Protein AF-A0A9D6E4E3-F1 (afdb_monomer_lite)

Sequence (84 aa):
MSAAPRSIDCREAVERLYEYLDQELTPEVRAEVEHHLRSCAGCFRHFEFERAFLRFLEARARGRGAGPEVKQRILRELFGPEEA

Secondary structure (DSSP, 8-state):
---------HHHHHHTHHHHHTT-S-HHHHHHHHHHHHH-HHHHHHHHHHHHHHHHHHHHHTT-PPPHHHHHHHHHHHHS----

pLDDT: mean 86.71, std 15.83, range [32.59, 97.25]

Structure (mmCIF, N/CA/C/O backbone):
data_AF-A0A9D6E4E3-F1
#
_entry.id   AF-A0A9D6E4E3-F1
#
loop_
_atom_site.group_PDB
_atom_site.id
_atom_site.type_symbol
_atom_site.label_atom_id
_atom_site.label_alt_id
_atom_site.label_comp_id
_atom_site.label_asym_id
_atom_site.label_entity_id
_atom_site.label_seq_id
_atom_site.pdbx_PDB_ins_code
_atom_site.Cartn_x
_atom_site.Cartn_y
_atom_site.Cartn_z
_atom_site.occupancy
_atom_site.B_iso_or_equiv
_atom_site.auth_seq_id
_atom_site.auth_comp_id
_atom_site.auth_asym_id
_atom_site.auth_atom_id
_atom_site.pdbx_PDB_model_num
ATOM 1 N N . MET A 1 1 ? -3.333 11.714 -32.369 1.00 33.97 1 MET A N 1
ATOM 2 C CA . MET A 1 1 ? -2.081 11.142 -31.828 1.00 33.97 1 MET A CA 1
ATOM 3 C C . MET A 1 1 ? -2.487 10.167 -30.738 1.00 33.97 1 MET A C 1
ATOM 5 O O . MET A 1 1 ? -3.093 10.600 -29.770 1.00 33.97 1 MET A O 1
ATOM 9 N N . SER A 1 2 ? -2.304 8.867 -30.966 1.00 32.59 2 SER A N 1
ATOM 10 C CA . SER A 1 2 ? -2.714 7.814 -30.031 1.00 32.59 2 SER A CA 1
ATOM 11 C C . SER A 1 2 ? -1.573 7.593 -29.036 1.00 32.59 2 SER A C 1
ATOM 13 O O . SER A 1 2 ? -0.459 7.280 -29.454 1.00 32.59 2 SER A O 1
ATOM 15 N N . ALA A 1 3 ? -1.812 7.856 -27.752 1.00 37.78 3 ALA A N 1
ATOM 16 C CA . ALA A 1 3 ? -0.852 7.568 -26.697 1.00 37.78 3 ALA A CA 1
ATOM 17 C C . ALA A 1 3 ? -0.916 6.064 -26.408 1.00 37.78 3 ALA A C 1
ATOM 19 O O . ALA A 1 3 ? -1.899 5.582 -25.853 1.00 37.78 3 ALA A O 1
ATOM 20 N N . ALA A 1 4 ? 0.104 5.317 -26.830 1.00 41.69 4 ALA A N 1
ATOM 21 C CA . ALA A 1 4 ? 0.311 3.968 -26.320 1.00 41.69 4 ALA A CA 1
ATOM 22 C C . ALA A 1 4 ? 0.487 4.042 -24.787 1.00 41.69 4 ALA A C 1
ATOM 24 O O . ALA A 1 4 ? 1.083 5.017 -24.313 1.00 41.69 4 ALA A O 1
ATOM 25 N N . PRO A 1 5 ? -0.023 3.066 -24.013 1.00 46.72 5 PRO A N 1
ATOM 26 C CA . PRO A 1 5 ? 0.123 3.071 -22.559 1.00 46.72 5 PRO A CA 1
ATOM 27 C C . PRO A 1 5 ? 1.615 3.106 -22.215 1.00 46.72 5 PRO A C 1
ATOM 29 O O . PRO A 1 5 ? 2.389 2.292 -22.728 1.00 46.72 5 PRO A O 1
ATOM 32 N N . ARG A 1 6 ? 2.043 4.084 -21.409 1.00 59.59 6 ARG A N 1
ATOM 33 C CA . ARG A 1 6 ? 3.438 4.151 -20.971 1.00 59.59 6 ARG A CA 1
ATOM 34 C C . ARG A 1 6 ? 3.648 3.035 -19.954 1.00 59.59 6 ARG A C 1
ATOM 36 O O . ARG A 1 6 ? 3.042 3.030 -18.895 1.00 59.59 6 ARG A O 1
ATOM 43 N N . SER A 1 7 ? 4.494 2.067 -20.286 1.00 74.69 7 SER A N 1
ATOM 44 C CA . SER A 1 7 ? 4.976 1.097 -19.307 1.00 74.69 7 SER A CA 1
ATOM 45 C C . SER A 1 7 ? 5.915 1.812 -18.336 1.00 74.69 7 SER A C 1
ATOM 47 O O . SER A 1 7 ? 6.954 2.307 -18.779 1.00 74.69 7 SER A O 1
ATOM 49 N N . ILE A 1 8 ? 5.563 1.857 -17.051 1.00 90.31 8 ILE A N 1
ATOM 50 C CA . ILE A 1 8 ? 6.423 2.443 -16.017 1.00 90.31 8 ILE A CA 1
ATOM 51 C C . ILE A 1 8 ? 7.672 1.586 -15.773 1.00 90.31 8 ILE A C 1
ATOM 53 O O . ILE A 1 8 ? 7.644 0.352 -15.923 1.00 90.31 8 ILE A O 1
ATOM 57 N N . ASP A 1 9 ? 8.771 2.230 -15.392 1.00 93.56 9 ASP A N 1
ATOM 58 C CA . ASP A 1 9 ? 10.025 1.547 -15.074 1.00 93.56 9 ASP A CA 1
ATOM 59 C C . ASP A 1 9 ? 10.095 1.062 -13.608 1.00 93.56 9 ASP A C 1
ATOM 61 O O . ASP A 1 9 ? 9.190 1.278 -12.801 1.00 93.56 9 ASP A O 1
ATOM 65 N N . CYS A 1 10 ? 11.175 0.353 -13.251 1.00 95.50 10 CYS A N 1
ATOM 66 C CA . CYS A 1 10 ? 11.347 -0.173 -11.893 1.00 95.50 10 CYS A CA 1
ATOM 67 C C . CYS A 1 10 ? 11.405 0.934 -10.833 1.00 95.50 10 CYS A C 1
ATOM 69 O O . CYS A 1 10 ? 10.992 0.707 -9.698 1.00 95.50 10 CYS A O 1
ATOM 71 N N . ARG A 1 11 ? 11.959 2.103 -11.169 1.00 94.69 11 ARG A N 1
ATOM 72 C CA . ARG A 1 11 ? 12.095 3.217 -10.232 1.00 94.69 11 ARG A CA 1
ATOM 73 C C . ARG A 1 11 ? 10.728 3.830 -9.965 1.00 94.69 11 ARG A C 1
ATOM 75 O O . ARG A 1 11 ? 10.359 3.971 -8.804 1.00 94.69 11 ARG A O 1
ATOM 82 N N . GLU A 1 12 ? 9.972 4.113 -11.016 1.00 94.56 12 GLU A N 1
ATOM 83 C CA . GLU A 1 12 ? 8.604 4.623 -10.924 1.00 94.56 12 GLU A CA 1
ATOM 84 C C . GLU A 1 12 ? 7.697 3.640 -10.168 1.00 94.56 12 GLU A C 1
ATOM 86 O O . GLU A 1 12 ? 6.942 4.046 -9.285 1.00 94.56 12 GLU A O 1
ATOM 91 N N . ALA A 1 13 ? 7.819 2.334 -10.433 1.00 94.38 13 ALA A N 1
ATOM 92 C CA . ALA A 1 13 ? 7.061 1.307 -9.718 1.00 94.38 13 ALA A CA 1
ATOM 93 C C . ALA A 1 13 ? 7.370 1.274 -8.209 1.00 94.38 13 ALA A C 1
ATOM 95 O O . ALA A 1 13 ? 6.466 1.047 -7.406 1.00 94.38 13 ALA A O 1
ATOM 96 N N . VAL A 1 14 ? 8.629 1.503 -7.817 1.00 93.56 14 VAL A N 1
ATOM 97 C CA . VAL A 1 14 ? 9.038 1.583 -6.403 1.00 93.56 14 VAL A CA 1
ATOM 98 C C . VAL A 1 14 ? 8.556 2.885 -5.762 1.00 93.56 14 VAL A C 1
ATOM 100 O O . VAL A 1 14 ? 8.043 2.852 -4.647 1.00 93.56 14 VAL A O 1
ATOM 103 N N . GLU A 1 15 ? 8.664 4.018 -6.462 1.00 95.19 15 GLU A N 1
ATOM 104 C CA . GLU A 1 15 ? 8.185 5.320 -5.977 1.00 95.19 15 GLU A CA 1
ATOM 105 C C . GLU A 1 15 ? 6.669 5.299 -5.706 1.00 95.19 15 GLU A C 1
ATOM 107 O O . GLU A 1 15 ? 6.220 5.861 -4.710 1.00 95.19 15 GLU A O 1
ATOM 112 N N . ARG A 1 16 ? 5.889 4.581 -6.527 1.00 95.31 16 ARG A N 1
ATOM 113 C CA . ARG A 1 16 ? 4.426 4.440 -6.381 1.00 95.31 16 ARG A CA 1
ATOM 114 C C . ARG A 1 16 ? 3.972 3.261 -5.521 1.00 95.31 16 ARG A C 1
ATOM 116 O O . ARG A 1 16 ? 2.772 3.015 -5.402 1.00 95.31 16 ARG A O 1
ATOM 123 N N . LEU A 1 17 ? 4.899 2.506 -4.933 1.00 95.00 17 LEU A N 1
ATOM 124 C CA . LEU A 1 17 ? 4.583 1.237 -4.276 1.00 95.00 17 LEU A CA 1
ATOM 125 C C . LEU A 1 17 ? 3.669 1.404 -3.056 1.00 95.00 17 LEU A C 1
ATOM 127 O O . LEU A 1 17 ? 2.751 0.608 -2.866 1.00 95.00 17 LEU A O 1
ATOM 131 N N . TYR A 1 18 ? 3.908 2.438 -2.249 1.00 96.19 18 TYR A N 1
ATOM 132 C CA . TYR A 1 18 ? 3.091 2.728 -1.069 1.00 96.19 18 TYR A CA 1
ATOM 133 C C . TYR A 1 18 ? 1.705 3.255 -1.455 1.00 96.19 18 TYR A C 1
ATOM 135 O O . TYR A 1 18 ? 0.717 2.700 -0.994 1.00 96.19 18 TYR A O 1
ATOM 143 N N . GLU A 1 19 ? 1.612 4.190 -2.409 1.00 97.00 19 GLU A N 1
ATOM 144 C CA . GLU A 1 19 ? 0.324 4.640 -2.973 1.00 97.00 19 GLU A CA 1
ATOM 145 C C . GLU A 1 19 ? -0.497 3.453 -3.521 1.00 97.00 19 GLU A C 1
ATOM 147 O O . GLU A 1 19 ? -1.721 3.395 -3.380 1.00 97.00 19 GLU A O 1
ATOM 152 N N . TYR A 1 20 ? 0.171 2.471 -4.139 1.00 96.19 20 TYR A N 1
ATOM 153 C CA . TYR A 1 20 ? -0.465 1.237 -4.600 1.00 96.19 20 TYR A CA 1
ATOM 154 C C . TYR A 1 20 ? -0.970 0.363 -3.438 1.00 96.19 20 TYR A C 1
ATOM 156 O O . TYR A 1 20 ? -2.101 -0.131 -3.497 1.00 96.19 20 TYR A O 1
ATOM 164 N N . LEU A 1 21 ? -0.158 0.178 -2.388 1.00 95.56 21 LEU A N 1
ATOM 165 C CA . LEU A 1 21 ? -0.507 -0.587 -1.181 1.00 95.56 21 LEU A CA 1
ATOM 166 C C . LEU A 1 21 ? -1.677 0.046 -0.411 1.00 95.56 21 LEU A C 1
ATOM 168 O O . LEU A 1 21 ? -2.575 -0.681 0.022 1.00 95.56 21 LEU A O 1
ATOM 172 N N . ASP A 1 22 ? -1.698 1.374 -0.317 1.00 95.19 22 ASP A N 1
ATOM 173 C CA . ASP A 1 22 ? -2.725 2.166 0.372 1.00 95.19 22 ASP A CA 1
ATOM 174 C C . ASP A 1 22 ? -3.985 2.390 -0.483 1.00 95.19 22 ASP A C 1
ATOM 176 O O . ASP A 1 22 ? -5.004 2.878 -0.001 1.00 95.19 22 ASP A O 1
ATOM 180 N N . GLN A 1 23 ? -3.958 1.938 -1.740 1.00 95.06 23 GLN A N 1
ATOM 181 C CA . GLN A 1 23 ? -5.039 2.051 -2.721 1.00 95.06 23 GLN A CA 1
ATOM 182 C C . GLN A 1 23 ? -5.368 3.486 -3.165 1.00 95.06 23 GLN A C 1
ATOM 184 O O . GLN A 1 23 ? -6.477 3.741 -3.632 1.00 95.06 23 GLN A O 1
ATOM 189 N N . GLU A 1 24 ? -4.394 4.388 -3.107 1.00 97.25 24 GLU A N 1
ATOM 190 C CA . GLU A 1 24 ? -4.550 5.817 -3.410 1.00 97.25 24 GLU A CA 1
ATOM 191 C C . GLU A 1 24 ? -4.266 6.175 -4.880 1.00 97.25 24 GLU A C 1
ATOM 193 O O . GLU A 1 24 ? -4.515 7.298 -5.317 1.00 97.25 24 GLU A O 1
ATOM 198 N N . LEU A 1 25 ? -3.774 5.220 -5.675 1.00 95.38 25 LEU A N 1
ATOM 199 C CA . LEU A 1 25 ? -3.538 5.422 -7.106 1.00 95.38 25 LEU A CA 1
ATOM 200 C C . LEU A 1 25 ? -4.836 5.536 -7.910 1.00 95.38 25 LEU A C 1
ATOM 202 O O . LEU A 1 25 ? -5.806 4.809 -7.672 1.00 95.38 25 LEU A O 1
ATOM 206 N N . THR A 1 26 ? -4.802 6.369 -8.957 1.00 95.50 26 THR A N 1
ATOM 207 C CA . THR A 1 26 ? -5.857 6.373 -9.977 1.00 95.50 26 THR A CA 1
ATOM 208 C C . THR A 1 26 ? -5.917 5.014 -10.690 1.00 95.50 26 THR A C 1
ATOM 210 O O . THR A 1 26 ? -4.910 4.293 -10.730 1.00 95.50 26 THR A O 1
ATOM 213 N N . PRO A 1 27 ? -7.071 4.632 -11.270 1.00 94.81 27 PRO A N 1
ATOM 214 C CA . PRO A 1 27 ? -7.217 3.353 -11.966 1.00 94.81 27 PRO A CA 1
ATOM 215 C C . PRO A 1 27 ? -6.169 3.124 -13.063 1.00 94.81 27 PRO A C 1
ATOM 217 O O . PRO A 1 27 ? -5.693 2.003 -13.239 1.00 94.81 27 PRO A O 1
ATOM 220 N N . GLU A 1 28 ? -5.781 4.185 -13.770 1.00 93.00 28 GLU A N 1
ATOM 221 C CA . GLU A 1 28 ? -4.808 4.140 -14.862 1.00 93.00 28 GLU A CA 1
ATOM 222 C C . GLU A 1 28 ? -3.410 3.801 -14.335 1.00 93.00 28 GLU A C 1
ATOM 224 O O . GLU A 1 28 ? -2.799 2.831 -14.782 1.00 93.00 28 GLU A O 1
ATOM 229 N N . VAL A 1 29 ? -2.935 4.539 -13.326 1.00 92.94 29 VAL A N 1
ATOM 230 C CA . VAL A 1 29 ? -1.5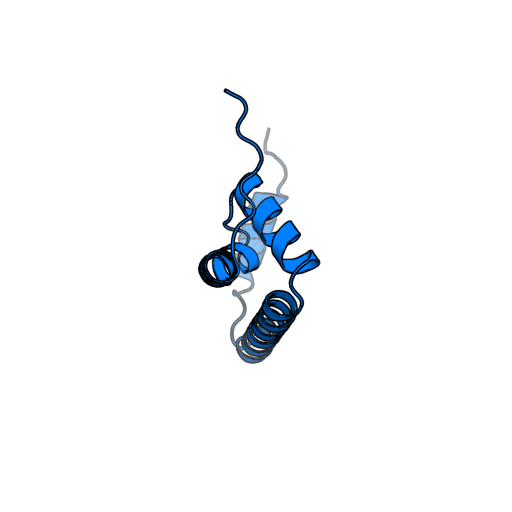95 4.337 -12.748 1.00 92.94 29 VAL A CA 1
ATOM 231 C C . VAL A 1 29 ? -1.515 2.997 -12.019 1.00 92.94 29 VAL A C 1
ATOM 233 O O . VAL A 1 29 ? -0.508 2.294 -12.099 1.00 92.94 29 VAL A O 1
ATOM 236 N N . ARG A 1 30 ? -2.603 2.585 -11.357 1.00 95.38 30 ARG A N 1
ATOM 237 C CA . ARG A 1 30 ? -2.710 1.251 -10.755 1.00 95.38 30 ARG A CA 1
ATOM 238 C C . ARG A 1 30 ? -2.476 0.152 -11.791 1.00 95.38 30 ARG A C 1
ATOM 240 O O . ARG A 1 30 ? -1.710 -0.769 -11.521 1.00 95.38 30 ARG A O 1
ATOM 247 N N . ALA A 1 31 ? -3.111 0.243 -12.960 1.00 95.06 31 ALA A N 1
ATOM 248 C CA . ALA A 1 31 ? -2.964 -0.761 -14.011 1.00 95.06 31 ALA A CA 1
ATOM 249 C C . ALA A 1 31 ? -1.521 -0.838 -14.543 1.00 95.06 31 ALA A C 1
ATOM 251 O O . ALA A 1 31 ? -1.021 -1.934 -14.809 1.00 95.06 31 ALA A O 1
ATOM 252 N N . GLU A 1 32 ? -0.831 0.301 -14.653 1.00 94.69 32 GLU A N 1
ATOM 253 C CA . GLU A 1 32 ? 0.581 0.362 -15.051 1.00 94.69 32 GLU A CA 1
ATOM 254 C C . GLU A 1 32 ? 1.498 -0.310 -14.012 1.00 94.69 32 GLU A C 1
ATOM 256 O O . GLU A 1 32 ? 2.334 -1.145 -14.374 1.00 94.69 32 GLU A O 1
ATOM 261 N N . VAL A 1 33 ? 1.290 -0.028 -12.719 1.00 94.75 33 VAL A N 1
ATOM 262 C CA . VAL A 1 33 ? 2.020 -0.677 -11.614 1.00 94.75 33 VAL A CA 1
ATOM 263 C C . VAL A 1 33 ? 1.759 -2.181 -11.589 1.00 94.75 33 VAL A C 1
ATOM 265 O O . VAL A 1 33 ? 2.702 -2.969 -11.518 1.00 94.75 33 VAL A O 1
ATOM 268 N N . GLU A 1 34 ? 0.504 -2.614 -11.713 1.00 95.00 34 GL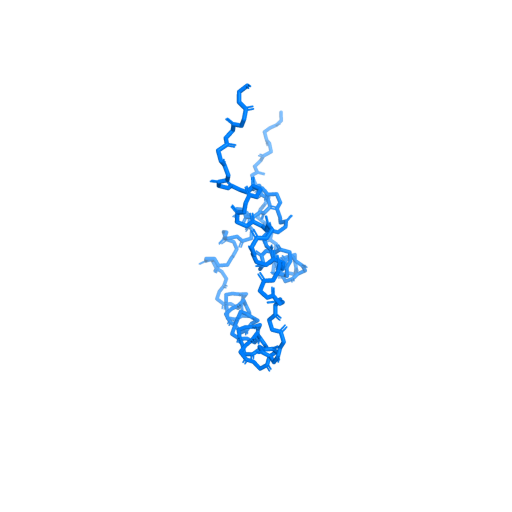U A N 1
ATOM 269 C CA . GLU A 1 34 ? 0.161 -4.039 -11.763 1.00 95.00 34 GLU A CA 1
ATOM 270 C C . GLU A 1 34 ? 0.812 -4.752 -12.947 1.00 95.00 34 GLU A C 1
ATOM 272 O O . GLU A 1 34 ? 1.306 -5.875 -12.804 1.00 95.00 34 GLU A O 1
ATOM 277 N N . HIS A 1 35 ? 0.831 -4.112 -14.116 1.00 95.19 35 HIS A N 1
ATOM 278 C CA . HIS A 1 35 ? 1.499 -4.657 -15.289 1.00 95.19 35 HIS A CA 1
ATOM 279 C C . HIS A 1 35 ? 3.003 -4.836 -15.039 1.00 95.19 35 HIS A C 1
ATOM 281 O O . HIS A 1 35 ? 3.554 -5.899 -15.342 1.00 95.19 35 HIS A O 1
ATOM 287 N N . HIS A 1 36 ? 3.654 -3.842 -14.429 1.00 95.12 36 HIS A N 1
ATOM 288 C CA . HIS A 1 36 ? 5.068 -3.915 -14.068 1.00 95.12 36 HIS A CA 1
ATOM 289 C C . HIS A 1 36 ? 5.347 -5.017 -13.031 1.00 95.12 36 HIS A C 1
ATOM 291 O O . HIS A 1 36 ? 6.264 -5.820 -13.203 1.00 95.12 36 HIS A O 1
ATOM 297 N N . LEU A 1 37 ? 4.536 -5.122 -11.974 1.00 95.25 37 LEU A N 1
ATOM 298 C CA . LEU A 1 37 ? 4.697 -6.155 -10.943 1.00 95.25 37 LEU A CA 1
ATOM 299 C C . LEU A 1 37 ? 4.525 -7.577 -11.500 1.00 95.25 37 LEU A C 1
ATOM 301 O O . LEU A 1 37 ? 5.152 -8.507 -10.997 1.00 95.25 37 LEU A O 1
ATOM 305 N N . ARG A 1 38 ? 3.719 -7.76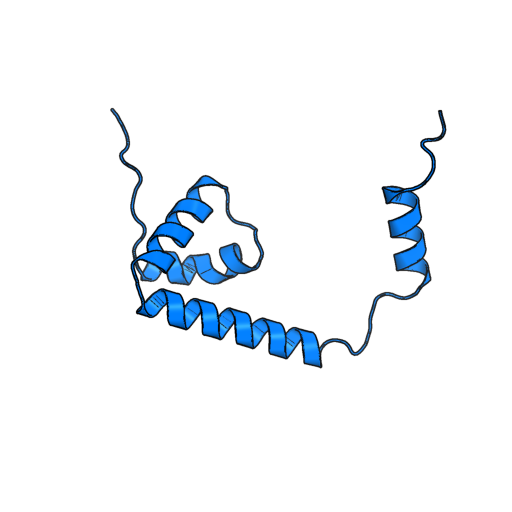3 -12.554 1.00 95.62 38 ARG A N 1
ATOM 306 C CA . ARG A 1 38 ? 3.567 -9.064 -13.232 1.00 95.62 38 ARG A CA 1
ATOM 307 C C . ARG A 1 38 ? 4.766 -9.433 -14.107 1.00 95.62 38 ARG A C 1
ATOM 309 O O . ARG A 1 38 ? 5.014 -10.620 -14.300 1.00 95.62 38 ARG A O 1
ATOM 316 N N . SER A 1 39 ? 5.482 -8.450 -14.652 1.00 93.88 39 SER A N 1
ATOM 317 C CA . SER A 1 39 ? 6.601 -8.675 -15.579 1.00 93.88 39 SER A CA 1
ATOM 318 C C . SER A 1 39 ? 7.980 -8.603 -14.911 1.00 93.88 39 SER A C 1
ATOM 320 O O . SER A 1 39 ? 8.931 -9.212 -15.404 1.00 93.88 39 SER A O 1
ATOM 322 N N . CYS A 1 40 ? 8.101 -7.929 -13.763 1.00 96.19 40 CYS A N 1
ATOM 323 C CA . CYS A 1 40 ? 9.358 -7.724 -13.048 1.00 96.19 40 CYS A CA 1
ATOM 324 C C . CYS A 1 40 ? 9.400 -8.486 -11.713 1.00 96.19 40 CYS A C 1
ATOM 326 O O . CYS A 1 40 ? 8.880 -8.038 -10.689 1.00 96.19 40 CYS A O 1
ATOM 328 N N . ALA A 1 41 ? 10.124 -9.611 -11.683 1.00 94.44 41 ALA A N 1
ATOM 329 C CA . ALA A 1 41 ? 10.312 -10.406 -10.464 1.00 94.44 41 ALA A CA 1
ATOM 330 C C . ALA A 1 41 ? 11.015 -9.634 -9.326 1.00 94.44 41 ALA A C 1
ATOM 332 O O . ALA A 1 41 ? 10.804 -9.933 -8.152 1.00 94.44 41 ALA A O 1
ATOM 333 N N . GLY A 1 42 ? 11.859 -8.647 -9.652 1.00 95.50 42 GLY A N 1
ATOM 334 C CA . GLY A 1 42 ? 12.527 -7.798 -8.662 1.00 95.50 42 GLY A CA 1
ATOM 335 C C . GLY A 1 42 ? 11.534 -6.929 -7.893 1.00 95.50 42 GLY A C 1
ATOM 336 O O . GLY A 1 42 ? 11.467 -7.016 -6.666 1.00 95.50 42 GLY A O 1
ATOM 337 N N . CYS A 1 43 ? 10.720 -6.165 -8.621 1.00 96.25 43 CYS A N 1
ATOM 338 C CA . CYS A 1 43 ? 9.683 -5.315 -8.040 1.00 96.25 43 CYS A CA 1
ATOM 339 C C . CYS A 1 43 ? 8.588 -6.141 -7.358 1.00 96.25 43 CYS A C 1
ATOM 341 O O . CYS A 1 43 ? 8.146 -5.769 -6.276 1.00 96.25 43 CYS A O 1
ATOM 343 N N . PHE A 1 44 ? 8.225 -7.308 -7.904 1.00 96.12 44 PHE A N 1
ATOM 344 C CA . PHE A 1 44 ? 7.284 -8.219 -7.248 1.00 96.12 44 PHE A CA 1
ATOM 345 C C . PHE A 1 44 ? 7.770 -8.686 -5.868 1.00 96.12 44 PHE A C 1
ATOM 347 O O . PHE A 1 44 ? 7.016 -8.651 -4.898 1.00 96.12 44 PHE A O 1
ATOM 354 N N . ARG A 1 45 ? 9.045 -9.084 -5.742 1.00 97.00 45 ARG A N 1
ATOM 355 C CA . ARG A 1 45 ? 9.613 -9.471 -4.438 1.00 97.00 45 ARG A CA 1
ATOM 356 C C . ARG A 1 45 ? 9.651 -8.306 -3.456 1.00 97.00 45 ARG A C 1
ATOM 358 O O . ARG A 1 45 ? 9.407 -8.519 -2.272 1.00 97.00 45 ARG A O 1
ATOM 365 N N . HIS A 1 46 ? 9.956 -7.101 -3.936 1.00 95.44 46 HIS A N 1
ATOM 366 C CA . HIS A 1 46 ? 9.939 -5.905 -3.100 1.00 95.44 46 HIS A CA 1
ATOM 367 C C . HIS A 1 46 ? 8.520 -5.600 -2.599 1.00 95.44 46 HIS A C 1
ATOM 369 O O . HIS A 1 46 ? 8.325 -5.450 -1.398 1.00 95.44 46 HIS A O 1
ATOM 375 N N . PHE A 1 47 ? 7.521 -5.649 -3.483 1.00 96.62 47 PHE A N 1
ATOM 376 C CA . PHE A 1 47 ? 6.108 -5.528 -3.121 1.00 96.62 47 PHE A CA 1
ATOM 377 C C . PHE A 1 47 ? 5.679 -6.552 -2.062 1.00 96.62 47 PHE A C 1
ATOM 379 O O . PHE A 1 47 ? 5.088 -6.184 -1.048 1.00 96.62 47 PHE A O 1
ATOM 386 N N . GLU A 1 48 ? 5.987 -7.835 -2.262 1.00 97.19 48 GLU A N 1
ATOM 387 C CA . GLU A 1 48 ? 5.605 -8.883 -1.309 1.00 97.19 48 GLU A CA 1
ATOM 388 C C . GLU A 1 48 ? 6.280 -8.696 0.058 1.00 97.19 48 GLU A C 1
ATOM 390 O O . GLU A 1 48 ? 5.647 -8.942 1.091 1.00 97.19 48 GLU A O 1
ATOM 395 N N . PHE A 1 49 ? 7.528 -8.215 0.078 1.00 97.25 49 PHE A N 1
ATOM 396 C CA . PHE A 1 49 ? 8.218 -7.842 1.310 1.00 97.25 49 PHE A CA 1
ATOM 397 C C . PHE A 1 49 ? 7.511 -6.689 2.029 1.00 97.25 49 PHE A C 1
ATOM 399 O O . PHE A 1 49 ? 7.155 -6.848 3.197 1.00 97.25 49 PHE A O 1
ATOM 406 N N . GLU A 1 50 ? 7.253 -5.572 1.344 1.00 97.25 50 GLU A N 1
ATOM 407 C CA . GLU A 1 50 ? 6.592 -4.403 1.944 1.00 97.25 50 GLU A CA 1
ATOM 408 C C . GLU A 1 50 ? 5.200 -4.765 2.471 1.00 97.25 50 GLU A C 1
ATOM 410 O O . GLU A 1 50 ? 4.836 -4.466 3.610 1.00 97.25 50 GLU A O 1
ATOM 415 N N . ARG A 1 51 ? 4.441 -5.542 1.696 1.00 96.56 51 ARG A N 1
ATOM 416 C CA . ARG A 1 51 ? 3.131 -6.050 2.105 1.00 96.56 51 ARG A CA 1
ATOM 417 C C . ARG A 1 51 ? 3.219 -6.934 3.353 1.00 96.56 51 ARG A C 1
ATOM 419 O O . ARG A 1 51 ? 2.357 -6.857 4.230 1.00 96.56 51 ARG A O 1
ATOM 426 N N . ALA A 1 52 ? 4.225 -7.805 3.446 1.00 97.19 52 ALA A N 1
ATOM 427 C CA . ALA A 1 52 ? 4.448 -8.630 4.633 1.00 97.19 52 ALA A CA 1
ATOM 428 C C . ALA A 1 52 ? 4.861 -7.790 5.850 1.00 97.19 52 ALA A C 1
ATOM 430 O O . ALA A 1 52 ? 4.388 -8.055 6.959 1.00 97.19 52 ALA A O 1
ATOM 431 N N . PHE A 1 53 ? 5.687 -6.767 5.638 1.00 96.31 53 PHE A N 1
ATOM 432 C CA . PHE A 1 53 ? 6.120 -5.835 6.669 1.00 96.31 53 PHE A CA 1
ATOM 433 C C . PHE A 1 53 ? 4.946 -5.030 7.242 1.00 96.31 53 PHE A C 1
ATOM 435 O O . PHE A 1 53 ? 4.754 -5.021 8.460 1.00 96.31 53 PHE A O 1
ATOM 442 N N . LEU A 1 54 ? 4.087 -4.460 6.392 1.00 94.56 54 LEU A N 1
ATOM 443 C CA . LEU A 1 54 ? 2.883 -3.745 6.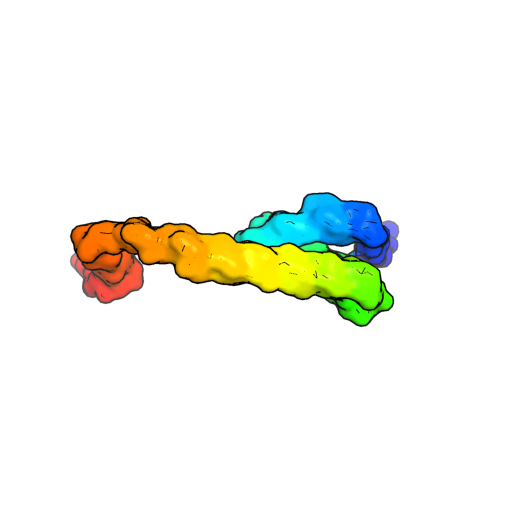830 1.00 94.56 54 LEU A CA 1
ATOM 444 C C . LEU A 1 54 ? 1.926 -4.651 7.619 1.00 94.56 54 LEU A C 1
ATOM 446 O O . LEU A 1 54 ? 1.448 -4.258 8.682 1.00 94.56 54 LEU A O 1
ATOM 450 N N . ARG A 1 55 ? 1.714 -5.903 7.180 1.00 93.44 55 ARG A N 1
ATOM 451 C CA . ARG A 1 55 ? 0.919 -6.884 7.949 1.00 93.44 55 ARG A CA 1
ATOM 452 C C . ARG A 1 55 ? 1.522 -7.178 9.321 1.00 93.44 55 ARG A C 1
ATOM 454 O O . ARG A 1 55 ? 0.791 -7.337 10.299 1.00 93.44 55 ARG A O 1
ATOM 461 N N . PHE A 1 56 ? 2.847 -7.286 9.401 1.00 94.75 56 PHE A N 1
ATOM 462 C CA . PHE A 1 56 ? 3.540 -7.481 10.671 1.00 94.75 56 PHE A CA 1
ATOM 463 C C . PHE A 1 56 ? 3.334 -6.282 11.606 1.00 94.75 56 PHE A C 1
ATOM 465 O O . PHE A 1 56 ? 3.013 -6.480 12.782 1.00 94.75 56 PHE A O 1
ATOM 472 N N . LEU A 1 57 ? 3.463 -5.056 11.088 1.00 92.19 57 LEU A N 1
ATOM 473 C CA . LEU A 1 57 ? 3.197 -3.836 11.851 1.00 92.19 57 LEU A CA 1
ATOM 474 C C . LEU A 1 57 ? 1.751 -3.790 12.340 1.00 92.19 57 LEU A C 1
ATOM 476 O O . LEU A 1 57 ? 1.528 -3.576 13.530 1.00 92.19 57 LEU A O 1
ATOM 480 N N . GLU A 1 58 ? 0.779 -4.070 11.471 1.00 89.19 58 GLU A N 1
ATOM 481 C CA . GLU A 1 58 ? -0.640 -4.109 11.832 1.00 89.19 58 GLU A CA 1
ATOM 482 C C . GLU A 1 58 ? -0.897 -5.105 12.974 1.00 89.19 58 GLU A C 1
ATOM 484 O O . GLU A 1 58 ? -1.534 -4.769 13.973 1.00 89.19 58 GLU A O 1
ATOM 489 N N . ALA A 1 59 ? -0.338 -6.316 12.884 1.00 88.88 59 ALA A N 1
ATOM 490 C CA . ALA A 1 59 ? -0.498 -7.343 13.911 1.00 88.88 59 ALA A CA 1
ATOM 491 C C . ALA A 1 59 ? 0.052 -6.909 15.283 1.00 88.88 59 ALA A C 1
ATOM 493 O O . ALA A 1 59 ? -0.506 -7.283 16.316 1.00 88.88 59 ALA A O 1
ATOM 494 N N . ARG A 1 60 ? 1.128 -6.112 15.306 1.00 86.81 60 ARG A N 1
ATOM 495 C CA . ARG A 1 60 ? 1.748 -5.585 16.535 1.00 86.81 60 ARG A CA 1
ATOM 496 C C . ARG A 1 60 ? 1.080 -4.306 17.043 1.00 86.81 60 ARG A C 1
ATOM 498 O O . ARG A 1 60 ? 1.047 -4.083 18.250 1.00 86.81 60 ARG A O 1
ATOM 505 N N . ALA A 1 61 ? 0.526 -3.494 16.147 1.00 82.00 61 ALA A N 1
ATOM 506 C CA . ALA A 1 61 ? -0.116 -2.222 16.463 1.00 82.00 61 ALA A CA 1
ATOM 507 C C . ALA A 1 61 ? -1.550 -2.369 17.008 1.00 82.00 61 ALA A C 1
ATOM 509 O O . ALA A 1 61 ? -2.109 -1.396 17.514 1.00 82.00 61 ALA A O 1
ATOM 510 N N . ARG A 1 62 ? -2.140 -3.576 16.983 1.00 67.75 62 ARG A N 1
ATOM 511 C CA . ARG A 1 62 ? -3.507 -3.906 17.458 1.00 67.75 62 ARG A CA 1
ATOM 512 C C . ARG A 1 62 ? -3.772 -3.707 18.968 1.00 67.75 62 ARG A C 1
ATOM 514 O O . ARG A 1 62 ? -4.710 -4.278 19.513 1.00 67.75 62 ARG A O 1
ATOM 521 N N . GLY A 1 63 ? -2.999 -2.870 19.657 1.00 65.75 63 GLY A N 1
ATOM 522 C CA . GLY A 1 63 ? -3.125 -2.614 21.094 1.00 65.75 63 GLY A CA 1
ATOM 523 C C . GLY A 1 63 ? -4.266 -1.678 21.507 1.00 65.75 63 GLY A C 1
ATOM 524 O O . GLY A 1 63 ? -4.630 -1.675 22.679 1.00 65.75 63 GLY A O 1
ATOM 525 N N . ARG A 1 64 ? -4.849 -0.884 20.597 1.00 66.38 64 ARG A N 1
ATOM 526 C CA . ARG A 1 64 ? -5.967 0.027 20.912 1.00 66.38 64 ARG A CA 1
ATOM 527 C C . ARG A 1 64 ? -6.904 0.178 19.715 1.00 66.38 64 ARG A C 1
ATOM 529 O O . ARG A 1 64 ? -6.793 1.127 18.949 1.00 66.38 64 ARG A O 1
ATOM 536 N N . GLY A 1 65 ? -7.808 -0.785 19.537 1.00 69.38 65 GLY A N 1
ATOM 537 C CA . GLY A 1 65 ? -8.930 -0.617 18.612 1.00 69.38 65 GLY A CA 1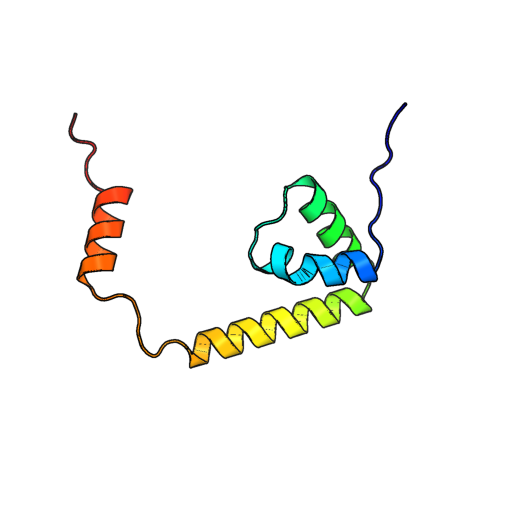
ATOM 538 C C . GLY A 1 65 ? -9.794 0.588 19.001 1.00 69.38 65 GLY A C 1
ATOM 539 O O . GLY A 1 65 ? -9.756 1.046 20.145 1.00 69.38 65 GLY A O 1
ATOM 540 N N . ALA A 1 66 ? -10.583 1.102 18.056 1.00 75.00 66 ALA A N 1
ATOM 541 C CA . ALA A 1 66 ? -11.566 2.135 18.363 1.00 75.00 66 ALA A CA 1
ATOM 542 C C . ALA A 1 66 ? -12.544 1.632 19.443 1.00 75.00 66 ALA A C 1
ATOM 544 O O . ALA A 1 66 ? -12.985 0.480 19.400 1.00 75.00 66 ALA A O 1
ATOM 545 N N . GLY A 1 67 ? -12.875 2.490 20.413 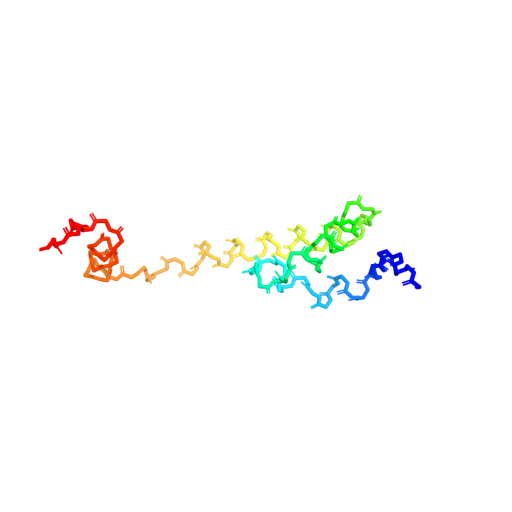1.00 83.94 67 GLY A N 1
ATOM 546 C CA . GLY A 1 67 ? -13.844 2.164 21.459 1.00 83.94 67 GLY A CA 1
ATOM 547 C C . GLY A 1 67 ? -15.216 1.775 20.881 1.00 83.94 67 GLY A C 1
ATOM 548 O O . GLY A 1 67 ? -15.541 2.146 19.746 1.00 83.94 67 GLY A O 1
ATOM 549 N N . PRO A 1 68 ? -16.046 1.040 21.644 1.00 85.88 68 PRO A N 1
ATOM 550 C CA . PRO A 1 68 ? -17.325 0.515 21.159 1.00 85.88 68 PRO A CA 1
ATOM 551 C C . PRO A 1 68 ? -18.267 1.608 20.636 1.00 85.88 68 PRO A C 1
ATOM 553 O O . PRO A 1 68 ? -18.982 1.375 19.665 1.00 85.88 68 PRO A O 1
ATOM 556 N N . GLU A 1 69 ? -18.215 2.811 21.208 1.00 90.50 69 GLU A N 1
ATOM 557 C CA . GLU A 1 69 ? -19.024 3.970 20.807 1.00 90.50 69 GLU A CA 1
ATOM 558 C C . GLU A 1 69 ? -18.756 4.407 19.361 1.00 90.50 69 GLU A C 1
ATOM 560 O O . GLU A 1 69 ? -19.688 4.644 18.591 1.00 90.50 69 GLU A O 1
ATOM 565 N N . VAL A 1 70 ? -17.482 4.457 18.957 1.00 90.25 70 VAL A N 1
ATOM 566 C CA . VAL A 1 70 ? -17.091 4.831 17.589 1.00 90.25 70 VAL A CA 1
ATOM 567 C C . VAL A 1 70 ? -17.603 3.788 16.602 1.00 90.25 70 VAL A C 1
ATOM 569 O O . VAL A 1 70 ? -18.187 4.140 15.578 1.00 90.25 70 VAL A O 1
ATOM 572 N N . LYS A 1 71 ? -17.457 2.501 16.940 1.00 88.44 71 LYS A N 1
ATOM 573 C CA . LYS A 1 71 ? -17.966 1.398 16.118 1.00 88.44 71 LYS A CA 1
ATOM 574 C C . LYS A 1 71 ? -19.490 1.456 15.978 1.00 88.44 71 LYS A C 1
ATOM 576 O O . LYS A 1 71 ? -20.002 1.308 14.873 1.00 88.44 71 LYS A O 1
ATOM 581 N N . GLN A 1 72 ? -20.210 1.698 17.073 1.00 91.44 72 GLN A N 1
ATOM 582 C CA . GLN A 1 72 ? -21.669 1.834 17.068 1.00 91.44 72 GLN A CA 1
ATOM 583 C C . GLN A 1 72 ? -22.135 3.025 16.229 1.00 91.44 72 GLN A C 1
ATOM 585 O O . GLN A 1 72 ? -23.116 2.905 15.499 1.00 91.44 72 GLN A O 1
ATOM 590 N N . ARG A 1 73 ? -21.437 4.166 16.307 1.00 92.81 73 ARG A N 1
ATOM 591 C CA . ARG A 1 73 ? -21.750 5.337 15.481 1.00 92.81 73 ARG A CA 1
ATOM 592 C C . ARG A 1 73 ? -21.563 5.031 13.997 1.00 92.81 73 ARG A C 1
ATOM 594 O O . ARG A 1 73 ? -22.494 5.251 13.240 1.00 92.81 73 ARG A O 1
ATOM 601 N N . ILE A 1 74 ? -20.427 4.447 13.605 1.00 92.38 74 ILE A N 1
ATOM 602 C CA . ILE A 1 74 ? -20.165 4.067 12.204 1.00 92.38 74 ILE A CA 1
ATOM 603 C C . ILE A 1 74 ? -21.250 3.119 11.673 1.00 92.38 74 ILE A C 1
ATOM 605 O O . ILE A 1 74 ? -21.777 3.340 10.590 1.00 92.38 74 ILE A O 1
ATOM 609 N N . LEU A 1 75 ? -21.615 2.084 12.438 1.00 92.00 75 LEU A N 1
ATOM 610 C CA . LEU A 1 75 ? -22.644 1.129 12.011 1.00 92.00 75 LEU A CA 1
ATOM 611 C C . LEU A 1 75 ? -24.020 1.781 11.837 1.00 92.00 75 LEU A C 1
ATOM 613 O O . LEU A 1 75 ? -24.744 1.418 10.919 1.00 92.00 75 LEU A O 1
ATOM 617 N N . ARG A 1 76 ? -24.375 2.739 12.697 1.00 92.75 76 ARG A N 1
ATOM 618 C CA . ARG A 1 76 ? -25.641 3.473 12.596 1.00 92.75 76 ARG A CA 1
ATOM 619 C C . ARG A 1 76 ? -25.695 4.367 11.362 1.00 92.75 76 ARG A C 1
ATOM 621 O O . ARG A 1 76 ? -26.721 4.394 10.710 1.00 92.75 76 ARG A O 1
ATOM 628 N N . GLU A 1 77 ? -24.614 5.070 11.040 1.00 93.25 77 GLU A N 1
ATOM 629 C CA . GLU A 1 77 ? -24.575 5.945 9.858 1.00 93.25 77 GLU A CA 1
ATOM 630 C C . GLU A 1 77 ? -24.590 5.141 8.549 1.00 93.25 77 GLU A C 1
ATOM 632 O O . GLU A 1 77 ? -25.211 5.551 7.578 1.00 93.25 77 GLU A O 1
ATOM 637 N N . LEU A 1 78 ? -23.918 3.983 8.511 1.00 92.75 78 LEU A N 1
ATOM 638 C CA . LEU A 1 78 ? -23.836 3.160 7.297 1.00 92.75 78 LEU A CA 1
ATOM 639 C C . LEU A 1 78 ? -25.058 2.258 7.071 1.00 92.75 78 LEU A C 1
ATOM 641 O O . LEU A 1 78 ? -25.337 1.898 5.931 1.00 92.75 78 LEU A O 1
ATOM 645 N N . PHE A 1 79 ? -25.732 1.831 8.144 1.00 89.31 79 PHE A N 1
ATOM 646 C CA . PHE A 1 79 ? -26.779 0.799 8.093 1.00 89.31 79 PHE A CA 1
ATOM 647 C C . PHE A 1 79 ? -28.040 1.151 8.894 1.00 89.31 79 PHE A C 1
ATOM 649 O O . PHE A 1 79 ? -28.900 0.291 9.094 1.00 89.31 79 PHE A O 1
ATOM 656 N N . GLY A 1 80 ? -28.141 2.373 9.417 1.00 81.44 80 GLY A N 1
ATOM 657 C CA . GLY A 1 80 ? -29.357 2.860 10.057 1.00 81.44 80 GLY A CA 1
ATOM 658 C C . GLY A 1 80 ? -30.502 2.942 9.046 1.00 81.44 80 GLY A C 1
ATOM 659 O O . GLY A 1 80 ? -30.246 3.085 7.850 1.00 81.44 80 GLY A O 1
ATOM 660 N N . PRO A 1 81 ? -31.762 2.815 9.495 1.00 74.69 81 PRO A N 1
ATOM 661 C CA . PRO A 1 81 ? -32.894 3.039 8.609 1.00 74.69 81 PRO A CA 1
ATOM 662 C C . PRO A 1 81 ? -32.787 4.454 8.033 1.00 74.69 81 PRO A C 1
ATOM 664 O O . PRO A 1 81 ? -32.597 5.404 8.791 1.00 74.69 81 PRO A O 1
ATOM 667 N N . GLU A 1 82 ? -32.891 4.589 6.709 1.00 63.16 82 GLU A N 1
ATOM 668 C CA . GLU A 1 82 ? -33.125 5.891 6.085 1.00 63.16 82 GLU A CA 1
ATOM 669 C C . GLU A 1 82 ? -34.456 6.408 6.647 1.00 63.16 82 GLU A C 1
ATOM 671 O O . GLU A 1 82 ? -35.525 5.887 6.322 1.00 63.16 82 GLU A O 1
ATOM 676 N N . GLU A 1 83 ? -34.392 7.355 7.583 1.00 59.84 83 GLU A N 1
ATOM 677 C CA . GLU A 1 83 ? -35.570 8.088 8.036 1.00 59.84 83 GLU A CA 1
ATOM 678 C C . GLU A 1 83 ? -36.109 8.859 6.823 1.00 59.84 83 GLU A C 1
ATOM 680 O O . GLU A 1 83 ? -35.457 9.771 6.315 1.00 59.84 83 GLU A O 1
ATOM 685 N N . ALA A 1 84 ? -37.254 8.387 6.317 1.00 50.47 84 ALA A N 1
ATOM 686 C CA . ALA A 1 84 ? -37.989 8.932 5.179 1.00 50.47 84 ALA A CA 1
ATOM 687 C C . ALA A 1 84 ? -38.588 10.317 5.460 1.00 50.47 84 ALA A C 1
ATOM 689 O O . ALA A 1 84 ? -39.045 10.543 6.606 1.00 50.47 84 ALA A O 1
#

Foldseek 3Di:
DDDDQDQDDLVVLVVCLVCLVVVVDDPSVNVSSVVCLVVDPVSVVVSVVVVVVVVVVVVVVPPDDDDPVVVVVVCCVVPNPPPD

Radius of gyration: 19.04 Å; chains: 1; bounding box: 50×22×53 Å